Protein AF-A0A2V9VYP5-F1 (afdb_monomer_lite)

Structure (mmCIF, N/CA/C/O backbone):
data_AF-A0A2V9VYP5-F1
#
_entry.id   AF-A0A2V9VYP5-F1
#
loop_
_atom_site.group_PDB
_atom_site.id
_atom_site.type_symbol
_atom_site.label_atom_id
_atom_site.label_alt_id
_atom_site.label_comp_id
_atom_site.label_asym_id
_atom_site.label_entity_id
_atom_site.label_seq_id
_atom_site.pdbx_PDB_ins_code
_atom_site.Cartn_x
_atom_site.Cartn_y
_atom_site.Cartn_z
_atom_site.occupancy
_atom_site.B_iso_or_equiv
_atom_site.auth_seq_id
_atom_site.auth_comp_id
_atom_site.auth_asym_id
_atom_site.auth_atom_id
_atom_site.pdbx_PDB_model_num
ATOM 1 N N . MET A 1 1 ? -39.856 48.119 -5.849 1.00 43.31 1 MET A N 1
ATOM 2 C CA . MET A 1 1 ? -39.114 47.058 -6.566 1.00 43.31 1 MET A CA 1
ATOM 3 C C . MET A 1 1 ? -37.940 47.718 -7.283 1.00 43.31 1 MET A C 1
ATOM 5 O O . MET A 1 1 ? -38.154 48.368 -8.293 1.00 43.31 1 MET A O 1
ATOM 9 N N . VAL A 1 2 ? -36.730 47.672 -6.716 1.00 46.12 2 VAL A N 1
ATOM 10 C CA . VAL A 1 2 ? -35.539 48.328 -7.294 1.00 46.12 2 VAL A CA 1
ATOM 11 C C . VAL A 1 2 ? -34.481 47.254 -7.513 1.00 46.12 2 VAL A C 1
ATOM 13 O O . VAL A 1 2 ? -33.986 46.669 -6.554 1.00 46.12 2 VAL A O 1
ATOM 16 N N . ARG A 1 3 ? -34.177 46.944 -8.778 1.00 52.31 3 ARG A N 1
ATOM 17 C CA . ARG A 1 3 ? -33.133 45.976 -9.137 1.00 52.31 3 ARG A CA 1
ATOM 18 C C . ARG A 1 3 ? -31.770 46.646 -8.965 1.00 52.31 3 ARG A C 1
ATOM 20 O O . ARG A 1 3 ? -31.479 47.625 -9.649 1.00 52.31 3 ARG A O 1
ATOM 27 N N . ARG A 1 4 ? -30.932 46.133 -8.061 1.00 60.34 4 ARG A N 1
ATOM 28 C CA . ARG A 1 4 ? -29.526 46.549 -7.968 1.00 60.34 4 ARG A CA 1
ATOM 29 C C . ARG A 1 4 ? -28.764 45.967 -9.159 1.00 60.34 4 ARG A C 1
ATOM 31 O O . ARG A 1 4 ? -28.786 44.760 -9.377 1.00 60.34 4 ARG A O 1
ATOM 38 N N . ARG A 1 5 ? -28.126 46.834 -9.948 1.00 58.00 5 ARG A N 1
ATOM 39 C CA . ARG A 1 5 ? -27.212 46.434 -11.027 1.00 58.00 5 ARG A CA 1
ATOM 40 C C . ARG A 1 5 ? -25.952 45.832 -10.392 1.00 58.00 5 ARG A C 1
ATOM 42 O O . ARG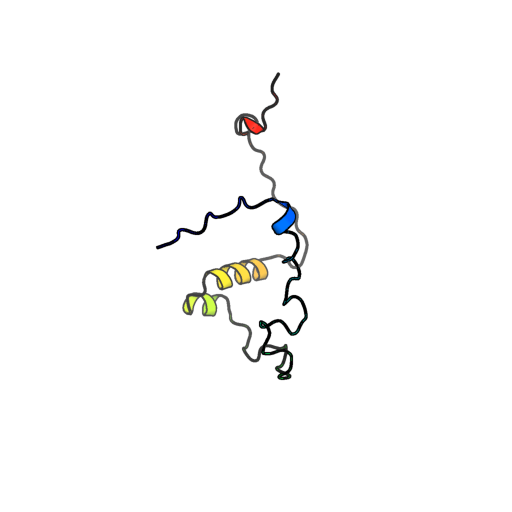 A 1 5 ? -25.348 46.491 -9.550 1.00 58.00 5 ARG A O 1
ATOM 49 N N . LYS A 1 6 ? -25.574 44.605 -10.768 1.00 53.12 6 LYS A N 1
ATOM 50 C CA . LYS A 1 6 ? -24.257 44.041 -10.428 1.00 53.12 6 LYS A CA 1
ATOM 51 C C . LYS A 1 6 ? -23.197 44.803 -11.226 1.00 53.12 6 LYS A C 1
ATOM 53 O O . LYS A 1 6 ? -23.310 44.896 -12.446 1.00 53.12 6 LYS A O 1
ATOM 58 N N . ALA A 1 7 ? -22.223 45.377 -10.527 1.00 57.00 7 ALA A N 1
ATOM 59 C CA . ALA A 1 7 ? -21.024 45.932 -11.142 1.00 57.00 7 ALA A CA 1
ATOM 60 C C . ALA A 1 7 ? -20.152 44.790 -11.705 1.00 57.00 7 ALA A C 1
ATOM 62 O O . ALA A 1 7 ? -20.195 43.684 -11.155 1.00 57.00 7 ALA A O 1
ATOM 63 N N . PRO A 1 8 ? -19.406 45.022 -12.800 1.00 49.38 8 PRO A N 1
ATOM 64 C CA . PRO A 1 8 ? -18.481 44.038 -13.345 1.00 49.38 8 PRO A CA 1
ATOM 65 C C . PRO A 1 8 ? -17.351 43.782 -12.345 1.00 49.38 8 PRO A C 1
ATOM 67 O O . PRO A 1 8 ? -16.813 44.712 -11.749 1.00 49.38 8 PRO A O 1
ATOM 70 N N . ILE A 1 9 ? -17.030 42.509 -12.154 1.00 55.38 9 ILE A N 1
ATOM 71 C CA . ILE A 1 9 ? -15.934 42.052 -11.301 1.00 55.38 9 ILE A CA 1
ATOM 72 C C . ILE A 1 9 ? -14.635 42.435 -12.020 1.00 55.38 9 ILE A C 1
ATOM 74 O O . ILE A 1 9 ? -14.348 41.898 -13.088 1.00 55.38 9 ILE A O 1
ATOM 78 N N . THR A 1 10 ? -13.904 43.419 -11.503 1.00 52.75 10 THR A N 1
ATOM 79 C CA . THR A 1 10 ? -12.557 43.752 -11.978 1.00 52.75 10 THR A CA 1
ATOM 80 C C . THR A 1 10 ? -11.551 42.774 -11.365 1.00 52.75 10 THR A C 1
ATOM 82 O O . THR A 1 10 ? -11.748 42.350 -10.224 1.00 52.75 10 THR A O 1
ATOM 85 N N . PRO A 1 11 ? -10.480 42.398 -12.089 1.00 51.66 11 PRO A N 1
ATOM 86 C CA . PRO A 1 11 ? -9.506 41.413 -11.608 1.00 51.66 11 PRO A CA 1
ATOM 87 C C . PRO A 1 11 ? -8.781 41.855 -10.325 1.00 51.66 11 PRO A C 1
ATOM 89 O O . PRO A 1 11 ? -8.363 41.005 -9.552 1.00 51.66 11 PRO A O 1
ATOM 92 N N . GLU A 1 12 ? -8.720 43.161 -10.046 1.00 50.75 12 GLU A N 1
ATOM 93 C CA . GLU A 1 12 ? -8.117 43.712 -8.821 1.00 50.75 12 GLU A CA 1
ATOM 94 C C . GLU A 1 12 ? -8.907 43.403 -7.537 1.00 50.75 12 GLU A C 1
ATOM 96 O O . GLU A 1 12 ? -8.358 43.472 -6.445 1.00 50.75 12 GLU A O 1
ATOM 101 N N . ALA A 1 13 ? -10.193 43.039 -7.626 1.00 50.00 13 ALA A N 1
ATOM 102 C CA . ALA A 1 13 ? -10.997 42.720 -6.440 1.00 50.00 13 ALA A CA 1
ATOM 103 C C . ALA A 1 13 ? -10.786 41.283 -5.920 1.00 50.00 13 ALA A C 1
ATOM 105 O O . ALA A 1 13 ? -11.448 40.883 -4.963 1.00 50.00 13 ALA A O 1
ATOM 106 N N . LEU A 1 14 ? -9.912 40.495 -6.559 1.00 50.22 14 LEU A N 1
ATOM 107 C CA . LEU A 1 14 ? -9.605 39.115 -6.166 1.00 50.22 14 LEU A CA 1
ATOM 108 C C . LEU A 1 14 ? -8.325 39.000 -5.316 1.00 50.22 14 LEU A C 1
ATOM 110 O O . LEU A 1 14 ? -8.018 37.920 -4.822 1.00 50.22 14 LEU A O 1
ATOM 114 N N . GLU A 1 15 ? -7.590 40.093 -5.107 1.00 51.81 15 GLU A N 1
ATOM 115 C CA . GLU A 1 15 ? -6.250 40.040 -4.500 1.00 51.81 15 GLU A CA 1
ATOM 116 C C . GLU A 1 15 ? -6.224 40.120 -2.962 1.00 51.81 15 GLU A C 1
ATOM 118 O O . GLU A 1 15 ? -5.150 40.189 -2.377 1.00 51.81 15 GLU A O 1
ATOM 123 N N . ASP A 1 16 ? -7.376 40.048 -2.287 1.00 52.28 16 ASP A N 1
ATOM 124 C CA . ASP A 1 16 ? -7.476 40.146 -0.819 1.00 52.28 16 ASP A CA 1
ATOM 125 C C . ASP A 1 16 ? -8.209 38.943 -0.198 1.00 52.28 16 ASP A C 1
ATOM 127 O O . ASP A 1 16 ? -9.193 39.084 0.525 1.00 52.28 16 ASP A O 1
ATOM 131 N N . SER A 1 17 ? -7.817 37.716 -0.556 1.00 50.88 17 SER A N 1
ATOM 132 C CA . SER A 1 17 ? -8.302 36.484 0.110 1.00 50.88 17 SER A CA 1
ATOM 133 C C . SER A 1 17 ? -7.331 35.300 -0.007 1.00 50.88 17 SER A C 1
ATOM 135 O O . SER A 1 17 ? -7.756 34.148 -0.010 1.00 50.88 17 SER A O 1
ATOM 137 N N . THR A 1 18 ? -6.023 35.555 -0.114 1.00 55.91 18 THR A N 1
ATOM 138 C CA . THR A 1 18 ? -4.996 34.492 -0.105 1.00 55.91 18 THR A CA 1
ATOM 139 C C . THR A 1 18 ? -4.147 34.517 1.161 1.00 55.91 18 THR A C 1
ATOM 141 O O . THR A 1 18 ? -2.958 34.227 1.138 1.00 55.91 18 THR A O 1
ATOM 144 N N . GLU A 1 19 ? -4.759 34.802 2.307 1.00 57.38 19 GLU A N 1
ATOM 145 C CA . GLU A 1 19 ? -4.243 34.207 3.534 1.00 57.38 19 GLU A CA 1
ATOM 146 C C . GLU A 1 19 ? -4.821 32.796 3.603 1.00 57.38 19 GLU A C 1
ATOM 148 O O . GLU A 1 19 ? -6.040 32.648 3.699 1.00 57.38 19 GLU A O 1
ATOM 153 N N . PRO A 1 20 ? -4.017 31.729 3.541 1.00 52.97 20 PRO A N 1
ATOM 154 C CA . PRO A 1 20 ? -4.534 30.440 3.927 1.00 52.97 20 PRO A CA 1
ATOM 155 C C . PRO A 1 20 ? -4.697 30.480 5.452 1.00 52.97 20 PRO A C 1
ATOM 157 O O . PRO A 1 20 ? -3.760 30.209 6.207 1.00 52.97 20 PRO A O 1
ATOM 160 N N . GLN A 1 21 ? -5.887 30.863 5.929 1.00 59.84 21 GLN A N 1
ATOM 161 C CA . GLN A 1 21 ? -6.291 30.588 7.303 1.00 59.84 21 GLN A CA 1
ATOM 162 C C . GLN A 1 21 ? -6.319 29.068 7.481 1.00 59.84 21 GLN A C 1
ATOM 164 O O . GLN A 1 21 ? -7.323 28.412 7.223 1.00 59.84 21 GLN A O 1
ATOM 169 N N . GLY A 1 22 ? -5.182 28.516 7.902 1.00 57.00 22 GLY A N 1
ATOM 170 C CA . GLY A 1 22 ? -5.087 27.126 8.311 1.00 57.00 22 GLY A CA 1
ATOM 171 C C . GLY A 1 22 ? -3.885 26.325 7.804 1.00 57.00 22 GLY A C 1
ATOM 172 O O . GLY A 1 22 ? -4.061 25.159 7.480 1.00 57.00 22 GLY A O 1
ATOM 173 N N . LEU A 1 23 ? -2.674 26.890 7.743 1.00 55.12 23 LEU A N 1
ATOM 174 C CA . LEU A 1 23 ? -1.448 26.105 7.464 1.00 55.12 23 LEU A CA 1
ATOM 175 C C . LEU A 1 23 ? -0.504 25.979 8.666 1.00 55.12 23 LEU A C 1
ATOM 177 O O . LEU A 1 23 ? 0.602 25.461 8.541 1.00 55.12 23 LEU A O 1
ATOM 181 N N . GLY A 1 24 ? -0.907 26.485 9.831 1.00 59.59 24 GLY A N 1
ATOM 182 C CA . GLY A 1 24 ? -0.170 26.249 11.067 1.00 59.59 24 GLY A CA 1
ATOM 183 C C . GLY A 1 24 ? -0.508 24.869 11.637 1.00 59.59 24 GLY A C 1
ATOM 184 O O . GLY A 1 24 ? -1.620 24.394 11.415 1.00 59.59 24 GLY A O 1
ATOM 185 N N . PRO A 1 25 ? 0.37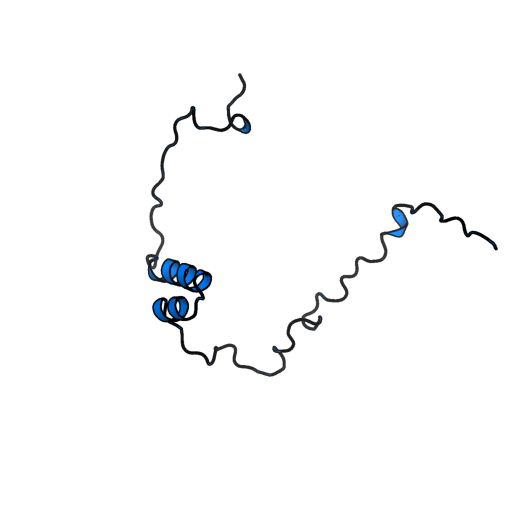3 24.257 12.444 1.00 55.19 25 PRO A N 1
ATOM 186 C CA . PRO A 1 25 ? 0.154 22.934 13.049 1.00 55.19 25 PRO A CA 1
ATOM 187 C C . PRO A 1 25 ? -1.135 22.801 13.895 1.00 55.19 25 PRO A C 1
ATOM 189 O O . PRO A 1 25 ? -1.487 21.707 14.308 1.00 55.19 25 PRO A O 1
ATOM 192 N N . GLY A 1 26 ? -1.869 23.894 14.146 1.00 56.50 26 GLY A N 1
ATOM 193 C CA . GLY A 1 26 ? -3.178 23.910 14.815 1.00 56.50 26 GLY A CA 1
ATOM 194 C C . GLY A 1 26 ? -4.393 24.079 13.891 1.00 56.50 26 GLY A C 1
ATOM 195 O O . GLY A 1 26 ? -5.491 24.350 14.374 1.00 56.50 26 GLY A O 1
ATOM 196 N N . ALA A 1 27 ? -4.233 23.976 12.572 1.00 64.06 27 ALA A N 1
ATOM 197 C CA . ALA A 1 27 ? -5.311 24.182 11.615 1.00 64.06 27 ALA A CA 1
ATOM 198 C C . ALA A 1 27 ? -6.154 22.917 11.397 1.00 64.06 27 ALA A C 1
ATOM 200 O O . ALA A 1 27 ? -6.011 22.213 10.407 1.00 64.06 27 ALA A O 1
ATOM 201 N N . ALA A 1 28 ? -7.034 22.634 12.356 1.00 62.66 28 ALA A N 1
ATOM 202 C CA . ALA A 1 28 ? -8.229 21.800 12.186 1.00 62.66 28 ALA A CA 1
ATOM 203 C C . ALA A 1 28 ? -8.056 20.425 11.487 1.00 62.66 28 ALA A C 1
ATOM 205 O O . ALA A 1 28 ? -8.939 20.027 10.731 1.00 62.66 28 ALA A O 1
ATOM 206 N N . GLY A 1 29 ? -6.965 19.686 11.737 1.00 60.09 29 GLY A N 1
ATOM 207 C CA . GLY A 1 29 ? -6.741 18.392 11.063 1.00 60.09 29 GLY A CA 1
ATOM 208 C C . GLY A 1 29 ? -5.984 17.311 11.838 1.00 60.09 29 GLY A C 1
ATOM 209 O O . GLY A 1 29 ? -6.193 16.138 11.561 1.00 60.09 29 GLY A O 1
ATOM 210 N N . GLN A 1 30 ? -5.169 17.667 12.833 1.00 66.19 30 GLN A N 1
ATOM 211 C CA . GLN A 1 30 ? -4.496 16.707 13.718 1.00 66.19 30 GLN A CA 1
ATOM 212 C C . GLN A 1 30 ? -4.957 16.929 15.160 1.00 66.19 30 GLN A C 1
ATOM 214 O O . GLN A 1 30 ? -4.225 17.420 16.020 1.00 66.19 30 GLN A O 1
ATOM 219 N N . SER A 1 31 ? -6.227 16.635 15.447 1.00 63.84 31 SER A N 1
ATOM 220 C CA . SER A 1 31 ? -6.667 16.496 16.840 1.00 63.84 31 SER A CA 1
ATOM 221 C C . SER A 1 31 ? -6.150 15.154 17.371 1.00 63.84 31 SER A C 1
ATOM 223 O O . SER A 1 31 ? -6.886 14.174 17.415 1.00 63.84 31 SER A O 1
ATOM 225 N N . GLY A 1 32 ? -4.855 15.093 17.659 1.00 66.69 32 GLY A N 1
ATOM 226 C CA . GLY A 1 32 ? -4.174 13.874 18.101 1.00 66.69 32 GLY A CA 1
ATOM 227 C C . GLY A 1 32 ? -2.826 14.184 18.738 1.00 66.69 32 GLY A C 1
ATOM 228 O O . GLY A 1 32 ? -2.539 13.721 19.840 1.00 66.69 32 GLY A O 1
ATOM 229 N N . ASP A 1 33 ? -2.055 15.070 18.103 1.00 67.38 33 ASP A N 1
ATOM 230 C CA . ASP A 1 33 ? -0.657 15.356 18.459 1.00 67.38 33 ASP A CA 1
ATOM 231 C C . ASP A 1 33 ? -0.467 15.851 19.905 1.00 67.38 33 ASP A C 1
ATOM 233 O O . ASP A 1 33 ? 0.554 15.594 20.537 1.00 67.38 33 ASP A O 1
ATOM 237 N N . LEU A 1 34 ? -1.464 16.542 20.473 1.00 65.94 34 LEU A N 1
ATOM 238 C CA . LEU A 1 34 ? -1.414 17.037 21.858 1.00 65.94 34 LEU A CA 1
ATOM 239 C C . LEU A 1 34 ? -1.896 16.018 22.898 1.00 65.94 34 LEU A C 1
ATOM 241 O O . LEU A 1 34 ? -1.715 16.246 24.094 1.00 65.94 34 LEU A O 1
ATOM 245 N N . GLN A 1 35 ? -2.544 14.927 22.480 1.00 76.81 35 GLN A N 1
ATOM 246 C CA . GLN A 1 35 ? -3.044 13.901 23.399 1.00 76.81 35 GLN A CA 1
ATOM 247 C C . GLN A 1 35 ? -1.938 12.955 23.892 1.00 76.81 35 GLN A C 1
ATOM 249 O O . GLN A 1 35 ? -2.207 12.136 24.768 1.00 76.81 35 GLN A O 1
ATOM 254 N N . GLY A 1 36 ? -0.703 13.084 23.385 1.00 74.50 36 GLY A N 1
ATOM 255 C CA . GLY A 1 36 ? 0.426 12.256 23.818 1.00 74.50 36 GLY A CA 1
ATOM 256 C C . GLY A 1 36 ? 0.218 10.774 23.514 1.00 74.50 36 GLY A C 1
ATOM 257 O O . GLY A 1 36 ? 0.689 9.923 24.268 1.00 74.50 36 GLY A O 1
ATOM 258 N N . LEU A 1 37 ? -0.537 10.475 22.453 1.00 74.06 37 LEU A N 1
ATOM 259 C CA . LEU A 1 37 ? -0.675 9.118 21.948 1.00 74.06 37 LEU A CA 1
ATOM 260 C C . LEU A 1 37 ? 0.686 8.647 21.432 1.00 74.06 37 LEU A C 1
ATOM 262 O O . LEU A 1 37 ? 1.462 9.433 20.889 1.00 74.06 37 LEU A O 1
ATOM 266 N N . SER A 1 38 ? 0.982 7.371 21.656 1.00 74.06 38 SER A N 1
ATOM 267 C CA . SER A 1 38 ? 2.207 6.750 21.167 1.00 74.06 38 SER A CA 1
ATOM 268 C C . SER A 1 38 ? 2.254 6.812 19.638 1.00 74.06 38 SER A C 1
ATOM 270 O O . SER A 1 38 ? 1.274 6.475 18.980 1.00 74.06 38 SER A O 1
ATOM 272 N N . GLU A 1 39 ? 3.398 7.210 19.073 1.00 72.50 39 GLU A N 1
ATOM 273 C CA . GLU A 1 39 ? 3.664 7.091 17.628 1.00 72.50 39 GLU A CA 1
ATOM 274 C C . GLU A 1 39 ? 3.836 5.626 17.202 1.00 72.50 39 GLU A C 1
ATOM 276 O O . GLU A 1 39 ? 3.728 5.290 16.024 1.00 72.50 39 GLU A O 1
ATOM 281 N N . VAL A 1 40 ? 4.115 4.745 18.166 1.00 70.81 40 VAL A N 1
ATOM 282 C CA . VAL A 1 40 ? 4.134 3.301 17.953 1.00 70.81 40 VAL A CA 1
ATOM 283 C C . VAL A 1 40 ? 2.691 2.823 17.946 1.00 70.81 40 VAL A C 1
ATOM 285 O O . VAL A 1 40 ? 2.003 2.967 18.959 1.00 70.81 40 VAL A O 1
ATOM 288 N N . ALA A 1 41 ? 2.255 2.2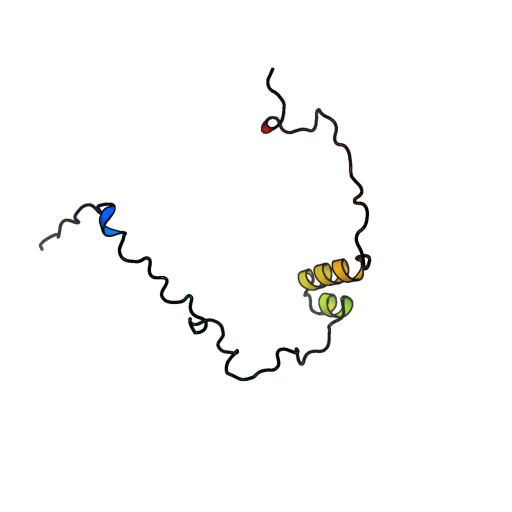67 16.816 1.00 69.94 41 ALA A N 1
ATOM 289 C CA . ALA A 1 41 ? 0.964 1.610 16.708 1.00 69.94 41 ALA A CA 1
ATOM 290 C C . ALA A 1 41 ? 0.862 0.486 17.754 1.00 69.94 41 ALA A C 1
ATOM 292 O O . ALA A 1 41 ? 1.754 -0.353 17.854 1.00 69.94 41 ALA A O 1
ATOM 293 N N . ASP A 1 42 ? -0.219 0.482 18.538 1.00 68.19 42 ASP A N 1
ATOM 294 C CA . ASP A 1 42 ? -0.523 -0.604 19.484 1.00 68.19 42 ASP A CA 1
ATOM 295 C C . ASP A 1 42 ? -0.957 -1.899 18.766 1.00 68.19 42 ASP A C 1
ATOM 297 O O . ASP A 1 42 ? -0.962 -2.968 19.376 1.00 68.19 42 ASP A O 1
ATOM 301 N N . ALA A 1 43 ? -1.349 -1.806 17.489 1.00 70.88 43 ALA A N 1
ATOM 302 C CA . ALA A 1 43 ? -1.661 -2.958 16.650 1.00 70.88 43 ALA A CA 1
ATOM 303 C C . ALA A 1 43 ? -0.365 -3.655 16.215 1.00 70.88 43 ALA A C 1
ATOM 305 O O . ALA A 1 43 ? 0.575 -2.997 15.766 1.00 70.88 43 ALA A O 1
ATOM 306 N N . ASP A 1 44 ? -0.331 -4.980 16.364 1.00 68.94 44 ASP A N 1
ATOM 307 C CA . ASP A 1 44 ? 0.757 -5.805 15.840 1.00 68.94 44 ASP A CA 1
ATOM 308 C C . ASP A 1 44 ? 0.806 -5.683 14.307 1.00 68.94 44 ASP A C 1
ATOM 310 O O . ASP A 1 44 ? -0.199 -5.354 13.671 1.00 68.94 44 ASP A O 1
ATOM 314 N N . SER A 1 45 ? 1.970 -5.922 13.703 1.00 77.38 45 SER A N 1
ATOM 315 C CA . SER A 1 45 ? 2.079 -5.899 12.241 1.00 77.38 45 SER A CA 1
ATOM 316 C C . SER A 1 45 ? 1.222 -7.016 11.63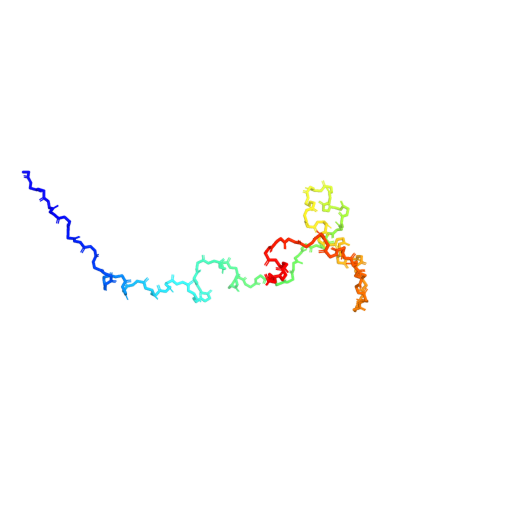7 1.00 77.38 45 SER A C 1
ATOM 318 O O . SER A 1 45 ? 1.490 -8.192 11.880 1.00 77.38 45 SER A O 1
ATOM 320 N N . GLU A 1 46 ? 0.229 -6.651 10.829 1.00 84.69 46 GLU A N 1
ATOM 321 C CA . GLU A 1 46 ? -0.624 -7.605 10.112 1.00 84.69 46 GLU A CA 1
ATOM 322 C C . GLU A 1 46 ? 0.160 -8.335 9.012 1.00 84.69 46 GLU A C 1
ATOM 324 O O . GLU A 1 46 ? 1.059 -7.778 8.370 1.00 84.69 46 GLU A O 1
ATOM 329 N N . SER A 1 47 ? -0.190 -9.599 8.769 1.00 90.75 47 SER A N 1
ATOM 330 C CA . SER A 1 47 ? 0.375 -10.376 7.659 1.00 90.75 47 SER A CA 1
ATOM 331 C C . SER A 1 47 ? -0.343 -10.083 6.334 1.00 90.75 47 SER A C 1
ATOM 333 O O . SER A 1 47 ? -1.518 -9.730 6.318 1.00 90.75 47 SER A O 1
ATOM 335 N N . VAL A 1 48 ? 0.317 -10.324 5.192 1.00 94.12 48 VAL A N 1
ATOM 336 C CA . VAL A 1 48 ? -0.330 -10.276 3.863 1.00 94.12 48 VAL A CA 1
ATOM 337 C C . VAL A 1 48 ? -1.563 -11.184 3.800 1.00 94.12 48 VAL A C 1
ATOM 339 O O . VAL A 1 48 ? -2.558 -10.815 3.183 1.00 94.12 48 VAL A O 1
ATOM 342 N N . GLU A 1 49 ? -1.511 -12.364 4.427 1.00 94.25 49 GLU A N 1
ATOM 343 C CA . GLU A 1 49 ? -2.644 -13.301 4.454 1.00 94.25 49 GLU A CA 1
ATOM 344 C C . GLU A 1 49 ? -3.838 -12.711 5.216 1.00 94.25 49 GLU A C 1
ATOM 346 O O . GLU A 1 49 ? -4.955 -12.729 4.706 1.00 94.25 49 GLU A O 1
ATOM 351 N N . GLU A 1 50 ? -3.579 -12.087 6.364 1.00 93.19 50 GLU A N 1
ATOM 352 C CA . GLU A 1 50 ? -4.583 -11.421 7.200 1.00 93.19 50 GLU A CA 1
ATOM 353 C C . GLU A 1 50 ? -5.245 -10.253 6.456 1.00 93.19 50 GLU A C 1
ATOM 355 O O . GLU A 1 50 ? -6.465 -10.223 6.312 1.00 93.19 50 GLU A O 1
ATOM 360 N N . LEU A 1 51 ? -4.451 -9.371 5.839 1.00 93.75 51 LEU A N 1
ATOM 361 C CA . LEU A 1 51 ? -4.973 -8.251 5.048 1.00 93.75 51 LEU A CA 1
ATOM 362 C C . LEU A 1 51 ? -5.858 -8.716 3.880 1.00 93.75 51 LEU A C 1
ATO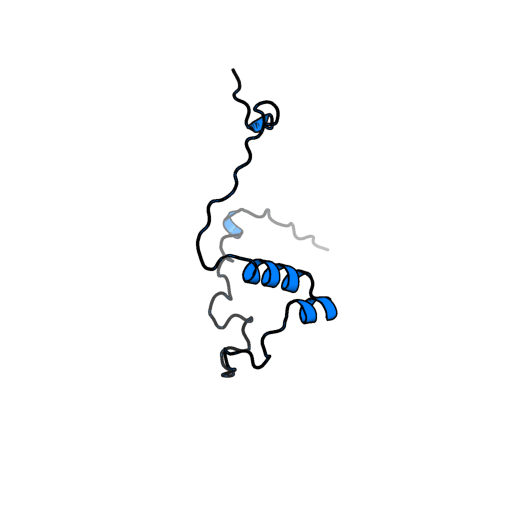M 364 O O . LEU A 1 51 ? -6.859 -8.075 3.552 1.00 93.75 51 LEU A O 1
ATOM 368 N N . VAL A 1 52 ? -5.524 -9.843 3.243 1.00 96.25 52 VAL A N 1
ATOM 369 C CA . VAL A 1 52 ? -6.358 -10.427 2.181 1.00 96.25 52 VAL A CA 1
ATOM 370 C C . VAL A 1 52 ? -7.670 -10.975 2.743 1.00 96.25 52 VAL A C 1
ATOM 372 O O . VAL A 1 52 ? -8.719 -10.758 2.131 1.00 96.25 52 VAL A O 1
ATOM 375 N N . GLU A 1 53 ? -7.632 -11.663 3.885 1.00 95.56 53 GLU A N 1
ATOM 376 C CA . GLU A 1 53 ? -8.825 -12.204 4.548 1.00 95.56 53 GLU A CA 1
ATOM 377 C C . GLU A 1 53 ? -9.788 -11.103 5.011 1.00 95.56 53 GLU A C 1
ATOM 379 O O . GLU A 1 53 ? -11.008 -11.261 4.906 1.00 95.56 53 GLU A O 1
ATOM 384 N N . GLU A 1 54 ? -9.253 -9.959 5.433 1.00 93.88 54 GLU A N 1
ATOM 385 C CA . GLU A 1 54 ? -10.031 -8.781 5.820 1.00 93.88 54 GLU A CA 1
ATOM 386 C C . GLU A 1 54 ? -10.525 -7.941 4.629 1.00 93.88 54 GLU A C 1
ATOM 388 O O . GLU A 1 54 ? -11.334 -7.024 4.790 1.00 93.88 54 GLU A O 1
ATOM 393 N N . GLY A 1 55 ? -10.090 -8.270 3.407 1.00 96.62 55 GLY A N 1
ATOM 394 C CA . GLY A 1 55 ? -10.485 -7.574 2.180 1.00 96.62 55 GLY A CA 1
ATOM 395 C C . GLY A 1 55 ? -9.698 -6.291 1.894 1.00 96.62 55 GLY A C 1
ATOM 396 O O . GLY A 1 55 ? -10.093 -5.518 1.019 1.00 96.62 55 GLY A O 1
ATOM 397 N N . GLN A 1 56 ? -8.575 -6.079 2.579 1.00 95.56 56 GLN A N 1
ATOM 398 C CA . GLN A 1 56 ? -7.643 -4.963 2.397 1.00 95.56 56 GLN A CA 1
ATOM 399 C C . GLN A 1 56 ? -6.613 -5.284 1.298 1.00 95.56 56 GLN A C 1
ATOM 401 O O . GLN A 1 56 ? -5.401 -5.343 1.507 1.00 95.56 56 GLN A O 1
ATOM 406 N N . THR A 1 57 ? -7.096 -5.567 0.083 1.00 95.12 57 THR A N 1
ATOM 407 C CA . THR A 1 57 ? -6.245 -6.082 -1.005 1.00 95.12 57 THR A CA 1
ATOM 408 C C . THR A 1 57 ? -5.214 -5.074 -1.520 1.00 95.12 57 THR A C 1
ATOM 410 O O . THR A 1 57 ? -4.184 -5.486 -2.046 1.00 95.12 57 THR A O 1
ATOM 413 N N . LEU A 1 58 ? -5.484 -3.769 -1.400 1.00 94.56 58 LEU A N 1
ATOM 414 C CA . LEU A 1 58 ? -4.571 -2.714 -1.860 1.00 94.56 58 LEU A CA 1
ATOM 415 C C . LEU A 1 58 ? -3.342 -2.621 -0.942 1.00 94.56 58 LEU A C 1
ATOM 417 O O . LEU A 1 58 ? -2.198 -2.541 -1.397 1.00 94.56 58 LEU A O 1
ATOM 421 N N . GLU A 1 59 ? -3.594 -2.663 0.359 1.00 92.75 59 GLU A N 1
ATOM 422 C CA . GLU A 1 59 ? -2.600 -2.684 1.420 1.00 92.75 59 GLU A CA 1
ATOM 423 C C . GLU A 1 59 ? -1.781 -3.978 1.335 1.00 92.75 59 GLU A C 1
ATOM 425 O O . GLU A 1 59 ? -0.549 -3.927 1.313 1.00 92.75 59 GLU A O 1
ATOM 430 N N . ALA A 1 60 ? -2.455 -5.122 1.157 1.00 95.44 60 ALA A N 1
ATOM 431 C CA . ALA A 1 60 ? -1.812 -6.422 0.979 1.00 95.44 60 ALA A CA 1
ATOM 432 C C . ALA A 1 60 ? -0.845 -6.449 -0.217 1.00 95.44 60 ALA A C 1
ATOM 434 O O . ALA A 1 60 ? 0.275 -6.940 -0.089 1.00 95.44 60 ALA A O 1
ATOM 435 N N . GLU A 1 61 ? -1.241 -5.907 -1.377 1.00 95.25 61 GLU A N 1
ATOM 436 C CA . GLU A 1 61 ? -0.377 -5.864 -2.566 1.00 95.25 61 GLU A CA 1
ATOM 437 C C . GLU A 1 61 ? 0.860 -4.985 -2.336 1.00 95.25 61 GLU A C 1
ATOM 439 O O . GLU A 1 61 ? 1.969 -5.338 -2.746 1.00 95.25 61 GLU A O 1
ATOM 444 N N . THR A 1 62 ? 0.684 -3.868 -1.628 1.00 94.00 62 THR A N 1
ATOM 445 C CA . THR A 1 62 ? 1.779 -2.958 -1.281 1.00 94.00 62 THR A CA 1
ATOM 446 C C . THR A 1 62 ? 2.798 -3.649 -0.372 1.00 94.00 62 THR A C 1
ATOM 448 O O . THR A 1 62 ? 3.991 -3.651 -0.684 1.00 94.00 62 THR A O 1
ATOM 451 N N . ILE A 1 63 ? 2.338 -4.290 0.710 1.00 91.94 63 ILE A N 1
ATOM 452 C CA . ILE A 1 63 ? 3.194 -5.030 1.652 1.00 91.94 63 ILE A CA 1
ATOM 453 C C . ILE A 1 63 ? 3.881 -6.198 0.935 1.00 91.94 63 ILE A C 1
ATOM 455 O O . ILE A 1 63 ? 5.099 -6.330 1.015 1.00 91.94 63 ILE A O 1
ATOM 459 N N . ALA A 1 64 ? 3.139 -6.989 0.154 1.00 94.00 64 ALA A N 1
ATOM 460 C CA . ALA A 1 64 ? 3.692 -8.116 -0.596 1.00 94.00 64 ALA A CA 1
ATOM 461 C C . ALA A 1 64 ? 4.785 -7.678 -1.586 1.00 94.00 64 ALA A C 1
ATOM 463 O O . ALA A 1 64 ? 5.767 -8.394 -1.796 1.00 94.00 64 ALA A O 1
ATOM 464 N N . GLY A 1 65 ? 4.636 -6.498 -2.196 1.00 92.69 65 GLY A N 1
ATOM 465 C CA . GLY A 1 65 ? 5.663 -5.893 -3.040 1.00 92.69 65 GLY A CA 1
ATOM 466 C C . GLY A 1 65 ? 6.942 -5.566 -2.267 1.00 92.69 65 GLY A C 1
ATOM 467 O O . GLY A 1 65 ? 8.034 -5.859 -2.756 1.00 92.69 65 GLY A O 1
ATOM 468 N N . VAL A 1 66 ? 6.807 -5.008 -1.061 1.00 90.25 66 VAL A N 1
ATOM 469 C CA . VAL A 1 66 ? 7.930 -4.678 -0.170 1.00 90.25 66 VAL A CA 1
ATOM 470 C C . VAL A 1 66 ? 8.613 -5.940 0.358 1.00 90.25 66 VAL A C 1
ATOM 472 O O . VAL A 1 66 ? 9.829 -6.045 0.253 1.00 90.25 66 VAL A O 1
ATOM 475 N N . GLU A 1 67 ? 7.863 -6.929 0.848 1.00 89.00 67 GLU A N 1
ATOM 476 C CA . GLU A 1 67 ? 8.420 -8.192 1.361 1.00 89.00 67 GLU A CA 1
ATOM 477 C C . GLU A 1 67 ? 9.132 -9.008 0.276 1.00 89.00 67 GLU A C 1
ATOM 479 O O . GLU A 1 67 ? 10.101 -9.720 0.541 1.00 89.00 67 GLU A O 1
ATOM 484 N N . LYS A 1 68 ? 8.657 -8.908 -0.969 1.00 91.06 68 LYS A N 1
ATOM 485 C CA . LYS A 1 68 ? 9.285 -9.550 -2.126 1.00 91.06 68 LYS A CA 1
ATOM 486 C C . LYS A 1 68 ? 10.499 -8.780 -2.646 1.00 91.06 68 LYS A C 1
ATOM 488 O O . LYS A 1 68 ? 11.294 -9.352 -3.401 1.00 91.06 68 LYS A O 1
ATOM 493 N N . ALA A 1 69 ? 10.624 -7.495 -2.323 1.00 87.88 69 ALA A N 1
ATOM 494 C CA . ALA A 1 69 ? 11.747 -6.695 -2.775 1.00 87.88 69 ALA A CA 1
ATOM 495 C C . ALA A 1 69 ? 13.052 -7.231 -2.172 1.00 87.88 69 ALA A C 1
ATOM 497 O O . ALA A 1 69 ? 13.107 -7.698 -1.038 1.00 87.88 69 ALA A O 1
ATOM 498 N N . SER A 1 70 ? 14.126 -7.175 -2.959 1.00 83.50 70 SER A N 1
ATOM 499 C CA . SER A 1 70 ? 15.459 -7.418 -2.416 1.00 83.50 70 SER A CA 1
ATOM 500 C C . SER A 1 70 ? 15.823 -6.272 -1.472 1.00 83.50 70 SER A C 1
ATOM 502 O O . SER A 1 70 ? 15.479 -5.126 -1.743 1.00 83.50 70 SER A O 1
ATOM 504 N N . ASP A 1 71 ? 16.609 -6.560 -0.437 1.00 83.25 71 ASP A N 1
ATOM 505 C CA . ASP A 1 71 ? 17.070 -5.591 0.578 1.00 83.25 71 ASP A CA 1
ATOM 506 C C . ASP A 1 71 ? 17.954 -4.450 0.012 1.00 83.25 71 ASP A C 1
ATOM 508 O O . ASP A 1 71 ? 18.410 -3.568 0.731 1.00 83.25 71 ASP A O 1
ATOM 512 N N . GLY A 1 72 ? 18.232 -4.458 -1.295 1.00 83.50 72 GLY A N 1
ATOM 513 C CA . GLY A 1 72 ? 19.138 -3.525 -1.952 1.00 83.50 72 GLY A CA 1
ATOM 514 C C . GLY A 1 72 ? 18.735 -3.219 -3.387 1.00 83.50 72 GLY A C 1
ATOM 515 O O . GLY A 1 72 ? 17.782 -3.776 -3.935 1.00 83.50 72 GLY A O 1
ATOM 516 N N . GLU A 1 73 ? 19.492 -2.321 -4.009 1.00 84.69 73 GLU A N 1
ATOM 517 C CA . GLU A 1 73 ? 19.305 -1.964 -5.410 1.00 84.69 73 GLU A CA 1
ATOM 518 C C . GLU A 1 73 ? 19.585 -3.153 -6.342 1.00 84.69 73 GLU A C 1
ATOM 520 O O . GLU A 1 73 ? 20.517 -3.935 -6.143 1.00 84.69 73 GLU A O 1
ATOM 525 N N . ALA A 1 74 ? 18.767 -3.288 -7.385 1.00 83.06 74 ALA A N 1
ATOM 526 C CA . ALA A 1 74 ? 18.903 -4.331 -8.391 1.00 83.06 74 ALA A CA 1
ATOM 527 C C . ALA A 1 74 ? 18.810 -3.736 -9.798 1.00 83.06 74 ALA A C 1
ATOM 529 O O . ALA A 1 74 ? 18.106 -2.755 -10.040 1.00 83.06 74 ALA A O 1
ATOM 530 N N . GLN A 1 75 ? 19.504 -4.361 -10.752 1.00 83.62 75 GLN A N 1
ATOM 531 C CA . GLN A 1 75 ? 19.402 -3.992 -12.161 1.00 83.62 75 GLN A CA 1
ATOM 532 C C . GLN A 1 75 ? 17.960 -4.165 -12.667 1.00 83.62 75 GLN A C 1
ATOM 534 O O . GLN A 1 75 ? 17.368 -5.240 -12.554 1.00 83.62 75 GLN A O 1
ATOM 539 N N . VAL A 1 76 ? 17.401 -3.118 -13.274 1.00 84.69 76 VAL A N 1
ATOM 540 C CA . VAL A 1 76 ? 16.071 -3.190 -13.889 1.00 84.69 76 VAL A CA 1
ATOM 541 C C . VAL A 1 76 ? 16.180 -3.872 -15.250 1.00 84.69 76 VAL A C 1
ATOM 543 O O . VAL A 1 76 ? 17.049 -3.550 -16.063 1.00 84.69 76 VAL A O 1
ATOM 546 N N . ARG A 1 77 ? 15.283 -4.826 -15.521 1.00 87.81 77 ARG A N 1
ATOM 547 C CA . ARG A 1 77 ? 15.204 -5.481 -16.829 1.00 87.81 77 ARG A CA 1
ATOM 548 C C . ARG A 1 77 ? 14.487 -4.571 -17.824 1.00 87.81 77 ARG A C 1
ATOM 550 O O . ARG A 1 77 ? 13.261 -4.481 -17.825 1.00 87.81 77 ARG A O 1
ATOM 557 N N . VAL A 1 78 ? 15.268 -3.915 -18.675 1.00 90.19 78 VAL A N 1
ATOM 558 C CA . VAL A 1 78 ? 14.752 -3.076 -19.762 1.00 90.19 78 VAL A CA 1
ATOM 559 C C . VAL A 1 78 ? 14.254 -3.933 -20.926 1.00 90.19 78 VAL A C 1
ATOM 561 O O . VAL A 1 78 ? 14.791 -5.008 -21.197 1.00 90.19 78 VAL A O 1
ATOM 564 N N . HIS A 1 79 ? 13.212 -3.456 -21.601 1.00 88.19 79 HIS A N 1
ATOM 565 C CA . HIS A 1 79 ? 12.681 -4.055 -22.822 1.00 88.19 79 HIS A CA 1
ATOM 566 C C . HIS A 1 79 ? 12.749 -3.003 -23.929 1.00 88.19 79 HIS A C 1
ATOM 568 O O . HIS A 1 79 ? 12.205 -1.913 -23.766 1.00 88.19 79 HIS A O 1
ATOM 574 N N . GLU A 1 80 ? 13.425 -3.321 -25.032 1.00 87.88 80 GLU A N 1
ATOM 575 C CA . GLU A 1 80 ? 13.458 -2.469 -26.223 1.00 87.88 80 GLU A CA 1
ATOM 576 C C . GLU A 1 80 ? 12.131 -2.601 -26.984 1.00 87.88 80 GLU A C 1
ATOM 578 O O . GLU A 1 80 ? 11.616 -3.711 -27.159 1.00 87.88 80 GLU A O 1
ATOM 583 N N . ARG A 1 81 ? 11.546 -1.470 -27.392 1.00 86.69 81 ARG A N 1
ATOM 584 C CA . ARG A 1 81 ? 10.346 -1.430 -28.239 1.00 86.69 81 ARG A CA 1
ATOM 585 C C . ARG A 1 81 ? 10.768 -1.139 -29.684 1.00 86.69 81 ARG A C 1
ATOM 587 O O . ARG A 1 81 ? 11.709 -0.370 -29.864 1.00 86.69 81 ARG A O 1
ATOM 594 N N . PRO A 1 82 ? 10.102 -1.723 -30.698 1.00 89.38 82 PRO A N 1
ATOM 595 C CA . PRO A 1 82 ? 10.351 -1.376 -32.095 1.00 89.38 82 PRO A CA 1
ATOM 596 C C . PRO A 1 82 ? 10.166 0.124 -32.343 1.00 89.38 82 PRO A C 1
ATOM 598 O O . PRO A 1 82 ? 9.249 0.725 -31.787 1.00 89.38 82 PRO A O 1
ATOM 601 N N . GLU A 1 83 ? 10.980 0.703 -33.224 1.00 83.50 83 GLU A N 1
ATOM 602 C CA . GLU A 1 83 ? 10.924 2.135 -33.574 1.00 83.50 83 GLU A CA 1
ATOM 603 C C . GLU A 1 83 ? 9.553 2.537 -34.160 1.00 83.50 83 GLU A C 1
ATOM 605 O O . GLU A 1 83 ? 9.056 3.640 -33.934 1.00 83.50 83 GLU A O 1
ATOM 610 N N . ASP A 1 84 ? 8.879 1.599 -34.830 1.00 85.19 84 ASP A N 1
ATOM 611 C CA . ASP A 1 84 ? 7.529 1.785 -35.368 1.00 85.19 84 ASP A CA 1
ATOM 612 C C . ASP A 1 84 ? 6.425 1.773 -34.290 1.00 85.19 84 ASP A C 1
ATOM 614 O O . ASP A 1 84 ? 5.308 2.208 -34.561 1.00 85.19 84 ASP A O 1
ATOM 618 N N . ASP A 1 85 ? 6.698 1.314 -33.064 1.00 87.56 85 ASP A N 1
ATOM 619 C CA . ASP A 1 85 ? 5.753 1.294 -31.927 1.00 87.56 85 ASP A CA 1
ATOM 620 C C . ASP A 1 85 ? 5.895 2.545 -31.034 1.00 87.56 85 ASP A C 1
ATOM 622 O O . ASP A 1 85 ? 5.517 2.558 -29.862 1.00 87.56 85 ASP A O 1
ATOM 626 N N . VAL A 1 86 ? 6.473 3.616 -31.584 1.00 85.88 86 VAL A N 1
ATOM 627 C CA . VAL A 1 86 ? 6.580 4.926 -30.934 1.00 85.88 86 VAL A CA 1
ATOM 628 C C . VAL A 1 86 ? 5.388 5.805 -31.352 1.00 85.88 86 VAL A C 1
ATOM 630 O O . VAL A 1 86 ? 5.122 5.924 -32.553 1.00 85.88 86 VAL A O 1
ATOM 633 N N . PRO A 1 87 ? 4.649 6.429 -30.409 1.00 89.31 87 PRO A N 1
ATOM 634 C CA . PRO A 1 87 ? 3.553 7.343 -30.733 1.00 89.31 87 PRO A CA 1
ATOM 635 C C . PRO A 1 87 ? 3.991 8.493 -31.649 1.00 89.31 87 PRO A C 1
ATOM 637 O O . PRO A 1 87 ? 5.107 8.990 -31.525 1.00 89.31 87 PRO A O 1
ATOM 640 N N . GLU A 1 88 ? 3.090 8.970 -32.518 1.00 83.69 88 GLU A N 1
ATOM 641 C CA . GLU A 1 88 ? 3.411 10.032 -33.492 1.00 83.69 88 GLU A CA 1
ATOM 642 C C . GLU A 1 88 ? 3.921 11.329 -32.854 1.00 83.69 88 GLU A C 1
ATOM 644 O O . GLU A 1 88 ? 4.695 12.040 -33.485 1.00 83.69 88 GLU A O 1
ATOM 649 N N . GLU A 1 89 ? 3.532 11.628 -31.610 1.00 86.25 89 GLU A N 1
ATOM 650 C CA . GLU A 1 89 ? 4.021 12.799 -30.866 1.00 86.25 89 GLU A CA 1
ATOM 651 C C . GLU A 1 89 ? 5.546 12.777 -30.651 1.00 86.25 89 GLU A C 1
ATOM 653 O O . GLU A 1 89 ? 6.162 13.834 -30.539 1.00 86.25 89 GLU A O 1
ATOM 658 N N . TYR A 1 90 ? 6.154 11.585 -30.634 1.00 83.12 90 TYR A N 1
ATOM 659 C CA . TYR A 1 90 ? 7.581 11.376 -30.374 1.00 83.12 90 TYR A CA 1
ATOM 660 C C . TYR A 1 90 ? 8.375 10.932 -31.609 1.00 83.12 90 TYR A C 1
ATOM 662 O O . TYR A 1 90 ? 9.566 10.656 -31.485 1.00 83.12 90 TYR A O 1
ATOM 670 N N . ARG A 1 91 ? 7.745 10.823 -32.785 1.00 82.88 91 ARG A N 1
ATOM 671 C CA . ARG A 1 91 ? 8.465 10.528 -34.031 1.00 82.88 91 ARG A CA 1
ATOM 672 C C . ARG A 1 91 ? 9.079 11.813 -34.576 1.00 82.88 91 ARG A C 1
ATOM 674 O O . ARG A 1 91 ? 8.384 12.823 -34.697 1.00 82.88 91 ARG A O 1
ATOM 681 N N . ASP A 1 92 ? 10.362 11.767 -34.925 1.00 80.19 92 ASP A N 1
ATOM 682 C CA . ASP A 1 92 ? 11.023 12.885 -35.593 1.00 80.19 92 ASP A CA 1
ATOM 683 C C . ASP A 1 92 ? 10.292 13.209 -36.907 1.00 80.19 92 ASP A C 1
ATOM 685 O O . ASP A 1 92 ? 9.974 12.328 -37.708 1.00 80.19 92 ASP A O 1
ATOM 689 N N . ARG A 1 93 ? 9.971 14.490 -37.103 1.00 75.50 93 ARG A N 1
ATOM 690 C CA . ARG A 1 93 ? 9.391 14.998 -38.349 1.00 75.50 93 ARG A CA 1
ATOM 691 C C . ARG A 1 93 ? 10.524 15.495 -39.237 1.00 75.50 93 ARG A C 1
ATOM 693 O O . ARG A 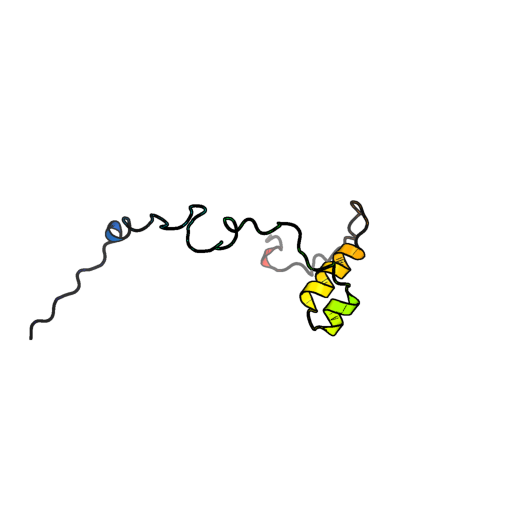1 93 ? 11.050 16.577 -38.981 1.00 75.50 93 ARG A O 1
ATOM 700 N N . ASP A 1 94 ? 10.866 14.707 -40.251 1.00 72.88 94 ASP A N 1
ATOM 701 C CA . ASP A 1 94 ? 11.673 15.156 -41.393 1.00 72.88 94 ASP A CA 1
ATOM 702 C C . ASP A 1 94 ? 10.972 16.263 -42.207 1.00 72.88 94 ASP A C 1
ATOM 704 O O . ASP A 1 94 ? 9.723 16.218 -42.355 1.00 72.88 94 ASP A O 1
#

Foldseek 3Di:
DDDDDDDDDDPVVVPPDPPPPAPPPPRDDCPDPVVPDDPDDPDDDDALVRCVVVVVPVVSVVVVVVVPDDPDDDDDDDDDDDPVPDDPVPDDDD

pLDDT: mean 75.05, std 15.97, range [43.31, 96.62]

Secondary structure (DSSP, 8-state):
--PPPPPP--GGGGSS----TT-STTSSS-TTGGGT--SS-SSPPPPHHHHHHTT-HHHHHHHHHHHHS-SS-------PPPGGGS-GGGS---

Sequence (94 aa):
MVRRRKAPITPEALEDSTEPQGLGPGAAGQSGDLQGLSEVADADSESVEELVEEGQTLEAETIAGVEKASDGEAQVRVHERPEDDVPEEYRDRD

Radius of gyration: 27.83 Å; chains: 1; bounding box: 58×62×65 Å